Protein AF-A0AA91FS44-F1 (afdb_monomer_lite)

Sequence (113 aa):
MKYRIEGMDCASCIGKIETALKRMPEVSDVELNFATETLELSLAPGAPTQASDIEKTIKSLGFGISASTGQQTVSAIDIDSDNQMAPQDKKWWQTRLRLMLKSINRFPNKKLW

Structure (mmCIF, N/CA/C/O backbone):
data_AF-A0AA91FS44-F1
#
_entry.id   AF-A0AA91FS44-F1
#
loop_
_atom_site.group_PDB
_atom_site.id
_atom_site.type_symbol
_atom_site.label_atom_id
_atom_site.label_alt_id
_atom_site.label_comp_id
_atom_site.label_asym_id
_atom_site.label_entity_id
_atom_site.label_seq_id
_atom_site.pdbx_PDB_ins_code
_atom_site.Cartn_x
_atom_site.Cartn_y
_atom_site.Cartn_z
_atom_site.occupancy
_atom_site.B_iso_or_equiv
_atom_site.auth_seq_id
_atom_site.auth_comp_id
_atom_site.auth_asym_id
_atom_site.auth_atom_id
_atom_site.pdbx_PDB_model_num
ATOM 1 N N . MET A 1 1 ? -8.176 8.168 1.194 1.00 85.38 1 MET A N 1
ATOM 2 C CA . MET A 1 1 ? -6.773 8.195 1.680 1.00 85.38 1 MET A CA 1
ATOM 3 C C . MET A 1 1 ? -5.851 8.063 0.478 1.00 85.38 1 MET A C 1
ATOM 5 O O . MET A 1 1 ? -6.250 7.398 -0.468 1.00 85.38 1 MET A O 1
ATOM 9 N N . LYS A 1 2 ? -4.667 8.691 0.491 1.00 90.75 2 LYS A N 1
ATOM 10 C CA . LYS A 1 2 ? -3.731 8.690 -0.646 1.00 90.75 2 LYS A CA 1
ATOM 11 C C . LYS A 1 2 ? -2.312 8.335 -0.198 1.00 90.75 2 LYS A C 1
ATOM 13 O O . LYS A 1 2 ? -1.831 8.829 0.825 1.00 90.75 2 LYS A O 1
ATOM 18 N N . TYR A 1 3 ? -1.663 7.486 -0.983 1.00 92.25 3 TYR A N 1
ATOM 19 C CA . TYR A 1 3 ? -0.334 6.945 -0.743 1.00 92.25 3 TYR A CA 1
ATOM 20 C C . TYR A 1 3 ? 0.498 6.991 -2.021 1.00 92.25 3 TYR A C 1
ATOM 22 O O . TYR A 1 3 ? -0.023 6.870 -3.129 1.00 92.25 3 TYR A O 1
ATOM 30 N N . ARG A 1 4 ? 1.810 7.127 -1.855 1.00 92.38 4 ARG A N 1
ATOM 31 C CA . ARG A 1 4 ? 2.799 6.896 -2.902 1.00 92.38 4 ARG A CA 1
ATOM 32 C C . ARG A 1 4 ? 3.426 5.522 -2.693 1.00 92.38 4 ARG A C 1
ATOM 34 O O . ARG A 1 4 ? 3.792 5.205 -1.561 1.00 92.38 4 ARG A O 1
ATOM 41 N N . ILE A 1 5 ? 3.530 4.731 -3.757 1.00 91.94 5 ILE A N 1
ATOM 42 C CA . ILE A 1 5 ? 4.090 3.377 -3.726 1.00 91.94 5 ILE A CA 1
ATOM 43 C C . ILE A 1 5 ? 5.357 3.315 -4.570 1.00 91.94 5 ILE A C 1
ATOM 45 O O . ILE A 1 5 ? 5.311 3.512 -5.778 1.00 91.94 5 ILE A O 1
ATOM 49 N N . GLU A 1 6 ? 6.480 2.993 -3.941 1.00 90.69 6 GLU A N 1
ATOM 50 C CA . GLU A 1 6 ? 7.756 2.828 -4.633 1.00 90.69 6 GLU A CA 1
ATOM 51 C C . GLU A 1 6 ? 7.841 1.434 -5.273 1.00 90.69 6 GLU A C 1
ATOM 53 O O . GLU A 1 6 ? 7.552 0.423 -4.624 1.00 90.69 6 GLU A O 1
ATOM 58 N N . GLY A 1 7 ? 8.246 1.379 -6.546 1.00 87.19 7 GLY A N 1
ATOM 59 C CA . GLY A 1 7 ? 8.407 0.125 -7.295 1.00 87.19 7 GLY A CA 1
ATOM 60 C C . GLY A 1 7 ? 7.136 -0.384 -7.988 1.00 87.19 7 GLY A C 1
ATOM 61 O O . GLY A 1 7 ? 7.094 -1.529 -8.433 1.00 87.19 7 GLY A O 1
ATOM 62 N N . MET A 1 8 ? 6.090 0.443 -8.091 1.00 90.44 8 MET A N 1
ATOM 63 C CA . MET A 1 8 ? 4.861 0.129 -8.829 1.00 90.44 8 MET A CA 1
ATOM 64 C C . MET A 1 8 ? 4.960 0.606 -10.291 1.00 90.44 8 MET A C 1
ATOM 66 O O . MET A 1 8 ? 4.294 1.554 -10.689 1.00 90.44 8 MET A O 1
ATOM 70 N N . ASP A 1 9 ? 5.793 -0.056 -11.095 1.00 86.38 9 ASP A N 1
ATOM 71 C CA . ASP A 1 9 ? 6.163 0.360 -12.462 1.00 86.38 9 ASP A CA 1
ATOM 72 C C . ASP A 1 9 ? 5.472 -0.431 -13.594 1.00 86.38 9 ASP A C 1
ATOM 74 O O . ASP A 1 9 ? 5.526 -0.046 -14.763 1.00 86.38 9 ASP A O 1
ATOM 78 N N . CYS A 1 10 ? 4.796 -1.536 -13.268 1.00 86.44 10 CYS A N 1
ATOM 79 C CA . CYS A 1 10 ? 4.191 -2.443 -14.242 1.00 86.44 10 CYS A CA 1
ATOM 80 C C . CYS A 1 10 ? 2.749 -2.818 -13.872 1.00 86.44 10 CYS A C 1
ATOM 82 O O . CYS A 1 10 ? 2.399 -2.943 -12.697 1.00 86.44 10 CYS A O 1
ATOM 84 N N . ALA A 1 11 ? 1.915 -3.096 -14.881 1.00 86.62 11 ALA A N 1
ATOM 85 C CA . ALA A 1 11 ? 0.535 -3.561 -14.702 1.00 86.62 11 ALA A CA 1
ATOM 86 C C . ALA A 1 11 ? 0.438 -4.821 -13.817 1.00 86.62 11 ALA A C 1
ATOM 88 O O . ALA A 1 11 ? -0.494 -4.971 -13.027 1.00 86.62 11 ALA A O 1
ATOM 89 N N . SER A 1 12 ? 1.440 -5.701 -13.883 1.00 89.19 12 SER A N 1
ATOM 90 C CA . SER A 1 12 ? 1.531 -6.878 -13.014 1.00 89.19 12 SER A CA 1
ATOM 91 C C . SER A 1 12 ? 1.701 -6.514 -11.533 1.00 89.19 12 SER A C 1
ATOM 93 O O . SER A 1 12 ? 1.193 -7.226 -10.668 1.00 89.19 12 SER A O 1
ATOM 95 N N . CYS A 1 13 ? 2.400 -5.417 -11.222 1.00 88.88 13 CYS A N 1
ATOM 96 C CA . CYS A 1 13 ? 2.571 -4.923 -9.852 1.00 88.88 13 CYS A CA 1
ATOM 97 C C . CYS A 1 13 ? 1.252 -4.364 -9.308 1.00 88.88 13 CYS A C 1
ATOM 99 O O . CYS A 1 13 ? 0.876 -4.689 -8.183 1.00 88.88 13 CYS A O 1
ATOM 101 N N . ILE A 1 14 ? 0.502 -3.631 -10.142 1.00 91.31 14 ILE A N 1
ATOM 102 C CA . ILE A 1 14 ? -0.843 -3.139 -9.805 1.00 91.31 14 ILE A CA 1
ATOM 103 C C . ILE A 1 14 ? -1.748 -4.304 -9.414 1.00 91.31 14 ILE A C 1
ATOM 105 O O . ILE A 1 14 ? -2.322 -4.293 -8.330 1.00 91.31 14 ILE A O 1
ATOM 109 N N . GLY A 1 15 ? -1.820 -5.346 -10.250 1.00 91.69 15 GLY A N 1
ATOM 110 C CA . GLY A 1 15 ? -2.694 -6.491 -9.990 1.00 91.69 15 GLY A CA 1
ATOM 111 C C . GLY A 1 15 ? -2.374 -7.208 -8.672 1.00 91.69 15 GLY A C 1
ATOM 112 O O . GLY A 1 15 ? -3.287 -7.646 -7.970 1.00 91.69 15 GLY A O 1
ATOM 113 N N . LYS A 1 16 ? -1.091 -7.292 -8.287 1.00 92.00 16 LYS A N 1
ATOM 114 C CA . LYS A 1 16 ? -0.677 -7.856 -6.989 1.00 92.00 16 LYS A CA 1
ATOM 115 C C . LYS A 1 16 ? -1.173 -7.010 -5.818 1.00 92.00 16 LYS A C 1
ATOM 117 O O . LYS A 1 16 ? -1.745 -7.559 -4.877 1.00 92.00 16 LYS A O 1
ATOM 122 N N . ILE A 1 17 ? -0.961 -5.697 -5.891 1.00 92.50 17 ILE A N 1
ATOM 123 C CA . ILE A 1 17 ? -1.364 -4.747 -4.849 1.00 92.50 17 ILE A CA 1
ATOM 124 C C . ILE A 1 17 ? -2.888 -4.725 -4.714 1.00 92.50 17 ILE A C 1
ATOM 126 O O . ILE A 1 17 ? -3.416 -4.906 -3.620 1.00 92.50 17 ILE A O 1
ATOM 130 N N . GLU A 1 18 ? -3.602 -4.593 -5.829 1.00 92.25 18 GLU A N 1
ATOM 131 C CA . GLU A 1 18 ? -5.063 -4.574 -5.868 1.00 92.25 18 GLU A CA 1
ATOM 132 C C . GLU A 1 18 ? -5.657 -5.863 -5.284 1.00 92.25 18 GLU A C 1
ATOM 134 O O . GLU A 1 18 ? -6.568 -5.817 -4.459 1.00 92.25 18 GLU A O 1
ATOM 139 N N . THR A 1 19 ? -5.109 -7.026 -5.655 1.00 91.31 19 THR A N 1
ATOM 140 C CA . THR A 1 19 ? -5.565 -8.321 -5.128 1.00 91.31 19 THR A CA 1
ATOM 141 C C . THR A 1 19 ? -5.347 -8.431 -3.620 1.00 91.31 19 THR A C 1
ATOM 143 O O . THR A 1 19 ? -6.186 -9.003 -2.926 1.00 91.31 19 THR A O 1
ATOM 146 N N . ALA A 1 20 ? -4.240 -7.903 -3.096 1.00 91.69 20 ALA A N 1
ATOM 147 C CA . ALA A 1 20 ? -3.976 -7.902 -1.661 1.00 91.69 20 ALA A CA 1
ATOM 148 C C . ALA A 1 20 ? -4.940 -6.978 -0.904 1.00 91.69 20 ALA A C 1
ATOM 150 O O . ALA A 1 20 ? -5.523 -7.400 0.092 1.00 91.69 20 ALA A O 1
ATOM 151 N N . LEU A 1 21 ? -5.171 -5.762 -1.411 1.00 89.94 21 LEU A N 1
ATOM 152 C CA . LEU A 1 21 ? -6.090 -4.798 -0.799 1.00 89.94 21 LEU A CA 1
ATOM 153 C C . LEU A 1 21 ? -7.544 -5.280 -0.839 1.00 89.94 21 LEU A C 1
ATOM 155 O O . LEU A 1 21 ? -8.251 -5.154 0.153 1.00 89.94 21 LEU A O 1
ATOM 159 N N . LYS A 1 22 ? -7.977 -5.926 -1.928 1.00 88.31 22 LYS A N 1
ATOM 160 C CA . LYS A 1 22 ? -9.322 -6.523 -2.034 1.00 88.31 22 LYS A CA 1
ATOM 161 C C . LYS A 1 22 ? -9.580 -7.660 -1.043 1.00 88.31 22 LYS A C 1
ATOM 163 O O . LYS A 1 22 ? -10.734 -8.006 -0.807 1.00 88.31 22 LYS A O 1
ATOM 168 N N . ARG A 1 23 ? -8.531 -8.281 -0.494 1.00 88.38 23 ARG A N 1
ATOM 169 C CA . ARG A 1 23 ? -8.662 -9.315 0.547 1.00 88.38 23 ARG A CA 1
ATOM 170 C C . ARG A 1 23 ? -8.831 -8.723 1.940 1.00 88.38 23 ARG A C 1
ATOM 172 O O . ARG A 1 23 ? -9.259 -9.446 2.837 1.00 88.38 23 ARG A O 1
ATOM 179 N N . MET A 1 24 ? -8.477 -7.455 2.132 1.00 84.62 24 MET A N 1
ATOM 180 C CA . MET A 1 24 ? -8.714 -6.779 3.396 1.00 84.62 24 MET A CA 1
ATOM 181 C C . MET A 1 24 ? -10.210 -6.469 3.497 1.00 84.62 24 MET A C 1
ATOM 183 O O . MET A 1 24 ? -10.766 -5.848 2.586 1.00 84.62 24 MET A O 1
ATOM 187 N N . PRO A 1 25 ? -10.887 -6.901 4.573 1.00 75.00 25 PRO A N 1
ATOM 188 C CA . PRO A 1 25 ? -12.244 -6.449 4.814 1.00 75.00 25 PRO A CA 1
ATOM 189 C C . PRO A 1 25 ? -12.214 -4.921 4.968 1.00 75.00 25 PRO A C 1
ATOM 191 O O . PRO A 1 25 ? -11.250 -4.369 5.488 1.00 75.00 25 PRO A O 1
ATOM 194 N N . GLU A 1 26 ? -13.279 -4.246 4.530 1.00 81.44 26 GLU A N 1
ATOM 195 C CA . GLU A 1 26 ? -13.512 -2.805 4.760 1.00 81.44 26 GLU A CA 1
ATOM 196 C C . GLU A 1 26 ? -12.744 -1.822 3.868 1.00 81.44 26 GLU A C 1
ATOM 198 O O . GLU A 1 26 ? -13.000 -0.617 3.936 1.00 81.44 26 GLU A O 1
ATOM 203 N N . VAL A 1 27 ? -11.875 -2.313 2.982 1.00 84.75 27 VAL A N 1
ATOM 204 C CA . VAL A 1 27 ? -11.325 -1.499 1.895 1.00 84.75 27 VAL A CA 1
ATOM 205 C C . VAL A 1 27 ? -12.357 -1.400 0.774 1.00 84.75 27 VAL A C 1
ATOM 207 O O . VAL A 1 27 ? -12.874 -2.397 0.272 1.00 84.75 27 VAL A O 1
ATOM 210 N N . SER A 1 28 ? -12.651 -0.172 0.373 1.00 81.31 28 SER A N 1
ATOM 211 C CA . SER A 1 28 ? -13.602 0.181 -0.677 1.00 81.31 28 SER A CA 1
ATOM 212 C C . SER A 1 28 ? -12.954 1.175 -1.635 1.00 81.31 28 SER A C 1
ATOM 214 O O . SER A 1 28 ? -12.093 1.949 -1.232 1.00 81.31 28 SER A O 1
ATOM 216 N N . ASP A 1 29 ? -13.363 1.160 -2.901 1.00 85.44 29 ASP A N 1
ATOM 217 C CA . ASP A 1 29 ? -12.952 2.184 -3.870 1.00 85.44 29 ASP A CA 1
ATOM 218 C C . ASP A 1 29 ? -11.417 2.326 -3.995 1.00 85.44 29 ASP A C 1
ATOM 220 O O . ASP A 1 29 ? -10.829 3.316 -3.571 1.00 85.44 29 ASP A O 1
ATOM 224 N N . VAL A 1 30 ? -10.753 1.274 -4.494 1.00 90.69 30 VAL A N 1
ATOM 225 C CA . VAL A 1 30 ? -9.292 1.248 -4.695 1.00 90.69 30 VAL A CA 1
ATOM 226 C C . VAL A 1 30 ? -8.961 1.736 -6.099 1.00 90.69 30 VAL A C 1
ATOM 228 O O . VAL A 1 30 ? -9.315 1.081 -7.078 1.00 90.69 30 VAL A O 1
ATOM 231 N N . GLU A 1 31 ? -8.219 2.831 -6.188 1.00 91.31 31 GLU A N 1
ATOM 232 C CA . GLU A 1 31 ? -7.719 3.397 -7.434 1.00 91.31 31 GLU A CA 1
ATOM 233 C C . GLU A 1 31 ? -6.186 3.428 -7.420 1.00 91.31 31 GLU A C 1
ATOM 235 O O . GLU A 1 31 ? -5.546 3.918 -6.490 1.00 91.31 31 GLU A O 1
ATOM 240 N N . LEU A 1 32 ? -5.574 2.860 -8.455 1.00 91.12 32 LEU A N 1
ATOM 241 C CA . LEU A 1 32 ? -4.127 2.691 -8.565 1.00 91.12 32 LEU A CA 1
ATOM 242 C C . LEU A 1 32 ? -3.639 3.302 -9.874 1.00 91.12 32 LEU A C 1
ATOM 244 O O . LEU A 1 32 ? -4.176 3.016 -10.943 1.00 91.12 32 LEU A O 1
ATOM 248 N N . ASN A 1 33 ? -2.569 4.086 -9.799 1.00 90.25 33 ASN A N 1
ATOM 249 C CA . ASN A 1 33 ? -1.920 4.681 -10.956 1.00 90.25 33 ASN A CA 1
ATOM 250 C C . ASN A 1 33 ? -0.419 4.375 -10.935 1.00 90.25 33 ASN A C 1
ATOM 252 O O . ASN A 1 33 ? 0.325 4.946 -10.141 1.00 90.25 33 ASN A O 1
ATOM 256 N N . PHE A 1 34 ? 0.030 3.486 -11.825 1.00 88.25 34 PHE A N 1
ATOM 257 C CA . PHE A 1 34 ? 1.447 3.130 -11.974 1.00 88.25 34 PHE A CA 1
ATOM 258 C C . PHE A 1 34 ? 2.280 4.233 -12.634 1.00 88.25 34 PHE A C 1
ATOM 260 O O . PHE A 1 34 ? 3.456 4.371 -12.328 1.00 88.25 34 PHE A O 1
ATOM 267 N N . ALA A 1 35 ? 1.680 5.061 -13.496 1.00 87.69 35 ALA A N 1
ATOM 268 C CA . ALA A 1 35 ? 2.393 6.162 -14.140 1.00 87.69 35 ALA A CA 1
ATOM 269 C C . ALA A 1 35 ? 2.794 7.249 -13.130 1.00 87.69 35 ALA A C 1
ATOM 271 O O . ALA A 1 35 ? 3.826 7.893 -13.294 1.00 87.69 35 ALA A O 1
ATOM 272 N N . THR A 1 36 ? 1.988 7.445 -12.081 1.00 88.62 36 THR A N 1
ATOM 273 C CA . THR A 1 36 ? 2.265 8.403 -10.999 1.00 88.62 36 THR A CA 1
ATOM 274 C C . THR A 1 36 ? 2.613 7.733 -9.672 1.00 88.62 36 THR A C 1
ATOM 276 O O . THR A 1 36 ? 2.662 8.417 -8.648 1.00 88.62 36 THR A O 1
ATOM 279 N N . GLU A 1 37 ? 2.811 6.412 -9.658 1.00 91.25 37 GLU A N 1
ATOM 280 C CA . GLU A 1 37 ? 3.123 5.631 -8.453 1.00 91.25 37 GLU A CA 1
ATOM 281 C C . GLU A 1 37 ? 2.171 5.917 -7.273 1.00 91.25 37 GLU A C 1
ATOM 283 O O . GLU A 1 37 ? 2.576 6.003 -6.114 1.00 91.25 37 GLU A O 1
ATOM 288 N N . THR A 1 38 ? 0.890 6.140 -7.561 1.00 90.81 38 THR A N 1
ATOM 289 C CA . THR A 1 38 ? -0.096 6.614 -6.582 1.00 90.81 38 THR A CA 1
ATOM 290 C C . THR A 1 38 ? -1.158 5.553 -6.315 1.00 90.81 38 THR A C 1
ATOM 292 O O . THR A 1 38 ? -1.692 4.963 -7.250 1.00 90.81 38 THR A O 1
ATOM 295 N N . LEU A 1 39 ? -1.487 5.350 -5.040 1.00 92.38 39 LEU A N 1
ATOM 296 C CA . LEU A 1 39 ? -2.613 4.548 -4.566 1.00 92.38 39 LEU A CA 1
ATOM 297 C C . LEU A 1 39 ? -3.596 5.456 -3.826 1.00 92.38 39 LEU A C 1
ATOM 299 O O . LEU A 1 39 ? -3.228 6.130 -2.861 1.00 92.38 39 LEU A O 1
ATOM 303 N N . GLU A 1 40 ? -4.854 5.418 -4.233 1.00 92.00 40 GLU A N 1
ATOM 304 C CA . GLU A 1 40 ? -5.979 6.016 -3.529 1.00 92.00 40 GLU A CA 1
ATOM 305 C C . GLU A 1 40 ? -6.955 4.920 -3.110 1.00 92.00 40 GLU A C 1
ATOM 307 O O . GLU A 1 40 ? -7.195 3.959 -3.834 1.00 92.00 40 GLU A O 1
ATOM 312 N N . LEU A 1 41 ? -7.463 5.021 -1.885 1.00 91.19 41 LEU A N 1
ATOM 313 C CA . LEU A 1 41 ? -8.467 4.093 -1.374 1.00 91.19 41 LEU A CA 1
ATOM 314 C C . LEU A 1 41 ? -9.380 4.757 -0.357 1.00 91.19 41 LEU A C 1
ATOM 316 O O . LEU A 1 41 ? -8.976 5.698 0.343 1.00 91.19 41 LEU A O 1
ATOM 320 N N . SER A 1 42 ? -10.577 4.207 -0.212 1.00 88.62 42 SER A N 1
ATOM 321 C CA . SER A 1 42 ? -11.548 4.605 0.801 1.00 88.62 42 SER A CA 1
ATOM 322 C C . SER A 1 42 ? -11.813 3.465 1.782 1.00 88.62 42 SER A C 1
ATOM 324 O O . SER A 1 42 ? -11.853 2.292 1.427 1.00 88.62 42 SER A O 1
ATOM 326 N N . LEU A 1 43 ? -12.000 3.795 3.054 1.00 87.62 43 LEU A N 1
ATOM 327 C CA . LEU A 1 43 ? -12.394 2.810 4.059 1.00 87.62 43 LEU A CA 1
ATOM 328 C C . LEU A 1 43 ? -13.888 2.937 4.329 1.00 87.62 43 LEU A C 1
ATOM 330 O O . LEU A 1 43 ? -14.429 4.046 4.330 1.00 87.62 43 LEU A O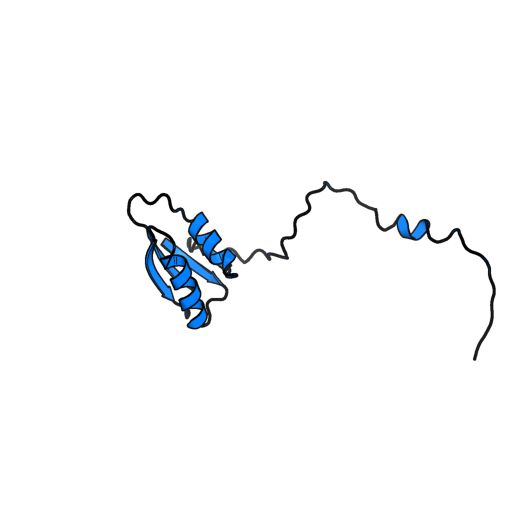 1
ATOM 334 N N . ALA A 1 44 ? -14.542 1.806 4.574 1.00 84.44 44 ALA A N 1
ATOM 335 C CA . ALA A 1 44 ? -15.936 1.798 4.982 1.00 84.44 44 ALA A CA 1
ATOM 336 C C . ALA A 1 44 ? -16.117 2.556 6.318 1.00 84.44 44 ALA A C 1
ATOM 338 O O . ALA A 1 44 ? -15.256 2.488 7.202 1.00 84.44 44 ALA A O 1
ATOM 339 N N . PRO A 1 45 ? -17.234 3.282 6.505 1.00 78.44 45 PRO A N 1
ATOM 340 C CA . PRO A 1 45 ? -17.500 3.984 7.754 1.00 78.44 45 PRO A CA 1
ATOM 341 C C . PRO A 1 45 ? -17.620 2.987 8.917 1.00 78.44 45 PRO A C 1
ATOM 343 O O . PRO A 1 45 ? -18.458 2.089 8.882 1.00 78.44 45 PRO A O 1
ATOM 346 N N . GLY A 1 46 ? -16.792 3.160 9.953 1.00 75.12 46 GLY A N 1
ATOM 347 C CA . GLY A 1 46 ? -16.756 2.277 11.128 1.00 75.12 46 GLY A CA 1
ATOM 348 C C . GLY A 1 46 ? -15.729 1.141 11.064 1.00 75.12 46 GLY A C 1
ATOM 349 O O . GLY A 1 46 ? -15.685 0.331 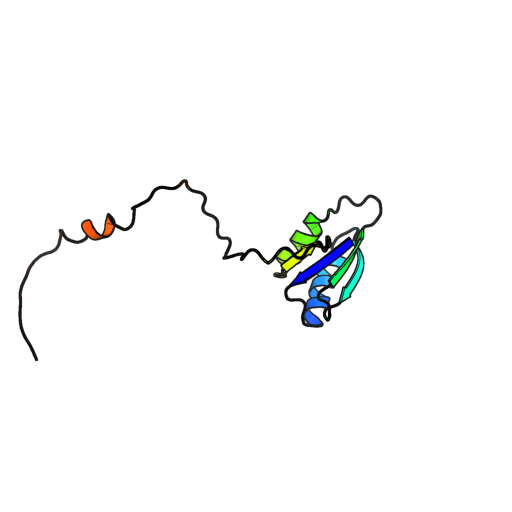11.987 1.00 75.12 46 GLY A O 1
ATOM 350 N N . ALA A 1 47 ? -14.894 1.101 10.023 1.00 75.50 47 ALA A N 1
ATOM 351 C CA . ALA A 1 47 ? -13.811 0.135 9.893 1.00 75.50 47 ALA A CA 1
ATOM 352 C C . ALA A 1 47 ? -12.754 0.282 11.015 1.00 75.50 47 ALA A C 1
ATOM 354 O O . ALA A 1 47 ? -12.209 1.379 11.172 1.00 75.50 47 ALA A O 1
ATOM 355 N N . PRO A 1 48 ? -12.396 -0.774 11.778 1.00 78.75 48 PRO A N 1
ATOM 356 C CA . PRO A 1 48 ? -11.195 -0.803 12.615 1.00 78.75 48 PRO A CA 1
ATOM 357 C C . PRO A 1 48 ? -9.887 -0.724 11.819 1.00 78.75 48 PRO A C 1
ATOM 359 O O . PRO A 1 48 ? -8.838 -0.512 12.427 1.00 78.75 48 PRO A O 1
ATOM 362 N N . THR A 1 49 ? -9.928 -0.918 10.497 1.00 81.38 49 THR A N 1
ATOM 363 C CA . THR A 1 49 ? -8.747 -0.845 9.631 1.00 81.38 49 THR A CA 1
ATOM 364 C C . THR A 1 49 ? -8.089 0.535 9.711 1.00 81.38 49 THR A C 1
ATOM 366 O O . THR A 1 49 ? -8.715 1.558 9.436 1.00 81.38 49 THR A O 1
ATOM 369 N N . GLN A 1 50 ? -6.803 0.572 10.065 1.00 83.75 50 GLN A N 1
ATOM 370 C CA . GLN A 1 50 ? -6.023 1.806 10.166 1.00 83.75 50 GLN A CA 1
ATOM 371 C C . GLN A 1 50 ? -5.024 1.936 9.012 1.00 83.75 50 GLN A C 1
ATOM 373 O O . GLN A 1 50 ? -4.665 0.963 8.349 1.00 83.75 50 GLN A O 1
ATOM 378 N N . ALA A 1 51 ? -4.499 3.149 8.811 1.00 84.88 51 ALA A N 1
ATOM 379 C CA . ALA A 1 51 ? -3.448 3.412 7.824 1.00 84.88 51 ALA A CA 1
ATOM 380 C C . ALA A 1 51 ? -2.244 2.459 7.976 1.00 84.88 51 ALA A C 1
ATOM 382 O O . ALA A 1 51 ? -1.698 1.980 6.986 1.00 84.88 51 ALA A O 1
ATOM 383 N N . SER A 1 52 ? -1.883 2.108 9.214 1.00 86.88 52 SER A N 1
ATOM 384 C CA . SER A 1 52 ? -0.780 1.189 9.507 1.00 86.88 52 SER A CA 1
ATOM 385 C C . SER A 1 52 ? -1.003 -0.236 8.987 1.00 86.88 52 SER A C 1
ATOM 387 O O . SER A 1 52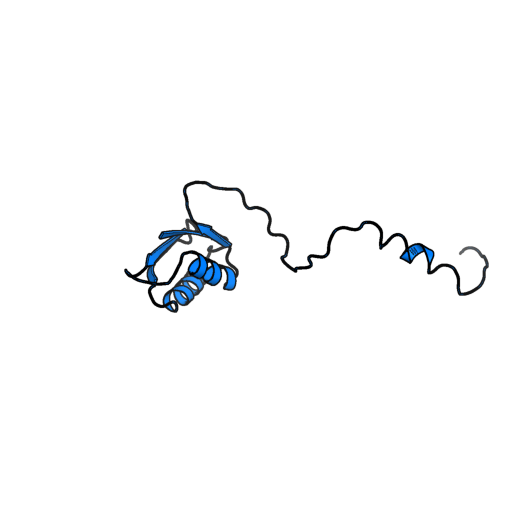 ? -0.030 -0.924 8.683 1.00 86.88 52 SER A O 1
ATOM 389 N N . ASP A 1 53 ? -2.249 -0.700 8.878 1.00 89.56 53 ASP A N 1
ATOM 390 C CA . ASP A 1 53 ? -2.556 -2.045 8.374 1.00 89.56 53 ASP A CA 1
ATOM 391 C C . ASP A 1 53 ? -2.385 -2.115 6.854 1.00 89.56 53 ASP A C 1
ATOM 393 O O . ASP A 1 53 ? -1.842 -3.084 6.315 1.00 89.56 53 ASP A O 1
ATOM 397 N N . ILE A 1 54 ? -2.766 -1.035 6.171 1.00 89.50 54 ILE A N 1
ATOM 398 C CA . ILE A 1 54 ? -2.540 -0.851 4.736 1.00 89.50 54 ILE A CA 1
ATOM 399 C C . ILE A 1 54 ? -1.035 -0.817 4.465 1.00 89.50 54 ILE A C 1
ATOM 401 O O . ILE A 1 54 ? -0.539 -1.558 3.618 1.00 89.50 54 ILE A O 1
ATOM 405 N N . GLU A 1 55 ? -0.286 -0.024 5.235 1.00 90.56 55 GLU A N 1
ATOM 406 C CA . GLU A 1 55 ? 1.166 0.072 5.087 1.00 90.56 55 GLU A CA 1
ATOM 407 C C . GLU A 1 55 ? 1.866 -1.274 5.283 1.00 90.56 55 GLU A C 1
ATOM 409 O O . GLU A 1 55 ? 2.722 -1.645 4.480 1.00 90.56 55 GLU A O 1
ATOM 414 N N . LYS A 1 56 ? 1.489 -2.037 6.315 1.00 91.38 56 LYS A N 1
ATOM 415 C CA . LYS A 1 56 ? 2.030 -3.385 6.549 1.00 91.38 56 LYS A CA 1
ATOM 416 C C . LYS A 1 56 ? 1.742 -4.322 5.385 1.00 91.38 56 LYS A C 1
ATOM 418 O O . LYS A 1 56 ? 2.631 -5.062 4.970 1.00 91.38 56 LYS A O 1
ATOM 423 N N . THR A 1 57 ? 0.523 -4.279 4.856 1.00 91.50 57 THR A N 1
ATOM 424 C CA . THR A 1 57 ? 0.114 -5.120 3.727 1.00 91.50 57 THR A CA 1
ATOM 425 C C . THR A 1 57 ? 0.979 -4.824 2.506 1.00 91.50 57 THR A C 1
ATOM 427 O O . THR A 1 57 ? 1.583 -5.737 1.950 1.00 91.50 57 THR A O 1
ATOM 430 N N . ILE A 1 58 ? 1.144 -3.550 2.146 1.00 91.69 58 ILE A N 1
ATOM 431 C CA . ILE A 1 58 ? 1.979 -3.148 1.007 1.00 91.69 58 ILE A CA 1
ATOM 432 C C . ILE A 1 58 ? 3.462 -3.487 1.229 1.00 91.69 58 ILE A C 1
ATOM 434 O O . ILE A 1 58 ? 4.094 -4.060 0.340 1.00 91.69 58 ILE A O 1
ATOM 438 N N . LYS A 1 59 ? 4.003 -3.250 2.432 1.00 91.38 59 LYS A N 1
ATOM 439 C CA . LYS A 1 59 ? 5.386 -3.626 2.778 1.00 91.38 59 LYS A CA 1
ATOM 440 C C . LYS A 1 59 ? 5.621 -5.133 2.697 1.00 91.38 59 LYS A C 1
ATOM 442 O O . LYS A 1 59 ? 6.661 -5.563 2.211 1.00 91.38 59 LYS A O 1
ATOM 447 N N . SER A 1 60 ? 4.650 -5.950 3.111 1.00 91.50 60 SER A N 1
ATOM 448 C CA . SER A 1 60 ? 4.750 -7.417 3.033 1.00 91.50 60 SER A CA 1
ATOM 449 C C . SER A 1 60 ? 4.800 -7.958 1.601 1.00 91.50 60 SER A C 1
ATOM 451 O O . SER A 1 60 ? 5.311 -9.051 1.372 1.00 91.50 60 SER A O 1
ATOM 453 N N . LEU A 1 61 ? 4.311 -7.182 0.630 1.00 90.25 61 LEU A N 1
ATOM 454 C CA . LEU A 1 61 ? 4.434 -7.486 -0.796 1.00 90.25 61 LEU A CA 1
ATOM 455 C C . LEU A 1 61 ? 5.798 -7.072 -1.375 1.00 90.25 61 LEU A C 1
ATOM 457 O O . LEU A 1 61 ? 6.075 -7.382 -2.533 1.00 90.25 61 LEU A O 1
ATOM 461 N N . GLY A 1 62 ? 6.634 -6.388 -0.586 1.00 91.12 62 GLY A N 1
ATOM 462 C CA . GLY A 1 62 ? 7.950 -5.901 -0.990 1.00 91.12 62 GLY A CA 1
ATOM 463 C C . GLY A 1 62 ? 7.942 -4.525 -1.656 1.00 91.12 62 GLY A C 1
ATOM 464 O O . GLY A 1 62 ? 8.920 -4.181 -2.312 1.00 91.12 62 GLY A O 1
ATOM 465 N N . PHE A 1 63 ? 6.867 -3.744 -1.508 1.00 91.62 63 PHE A N 1
ATOM 466 C CA . PHE A 1 63 ? 6.792 -2.382 -2.044 1.00 91.62 63 PHE A CA 1
ATOM 467 C C . PHE A 1 63 ? 7.011 -1.334 -0.949 1.00 91.62 63 PHE A C 1
ATOM 469 O O . PHE A 1 63 ? 6.567 -1.500 0.192 1.00 91.62 63 PHE A O 1
ATOM 476 N N . GLY A 1 64 ? 7.659 -0.226 -1.310 1.00 91.50 64 GLY A N 1
ATOM 477 C CA . GLY A 1 64 ? 7.746 0.948 -0.443 1.00 91.50 64 GLY A CA 1
ATOM 478 C C . GLY A 1 64 ? 6.414 1.694 -0.428 1.00 91.50 64 GLY A C 1
ATOM 479 O O . GLY A 1 64 ? 5.735 1.764 -1.447 1.00 91.50 64 GLY A O 1
ATOM 480 N N . ILE A 1 65 ? 6.020 2.255 0.715 1.00 93.56 65 ILE A N 1
ATOM 481 C CA . ILE A 1 65 ? 4.787 3.043 0.840 1.00 93.56 65 ILE A CA 1
ATOM 482 C C . ILE A 1 65 ? 5.024 4.272 1.706 1.00 93.56 65 ILE A C 1
ATOM 484 O O . ILE A 1 65 ? 5.639 4.190 2.767 1.00 93.56 65 ILE A O 1
ATOM 488 N N . SER 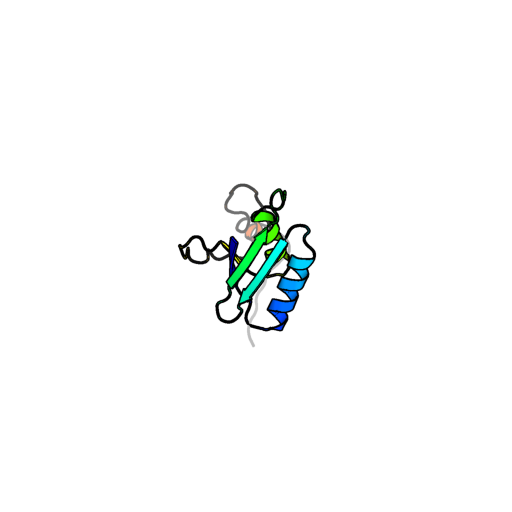A 1 66 ? 4.526 5.415 1.246 1.00 90.75 66 SER A N 1
ATOM 489 C CA . SER A 1 66 ? 4.553 6.683 1.974 1.00 90.75 66 SER A CA 1
ATOM 490 C C . SER A 1 66 ? 3.194 7.360 1.871 1.00 90.75 66 SER A C 1
ATOM 492 O O . SER A 1 66 ? 2.677 7.556 0.772 1.00 90.75 66 SER A O 1
ATOM 494 N N . ALA A 1 67 ? 2.596 7.729 3.004 1.00 87.69 67 ALA A N 1
ATOM 495 C CA . ALA A 1 67 ? 1.387 8.547 3.000 1.00 87.69 67 ALA A CA 1
ATOM 496 C C . ALA A 1 67 ? 1.692 9.892 2.326 1.00 87.69 67 ALA A C 1
ATOM 498 O O . ALA A 1 67 ? 2.652 10.575 2.686 1.00 87.69 67 ALA A O 1
ATOM 499 N N . SER A 1 68 ? 0.893 10.280 1.332 1.00 73.81 68 SER A N 1
ATOM 500 C CA . SER A 1 68 ? 1.115 11.528 0.603 1.00 73.81 68 SER A CA 1
ATOM 501 C C . SER A 1 68 ? 0.551 12.710 1.398 1.00 73.81 68 SER A C 1
ATOM 503 O O . SER A 1 68 ? -0.434 13.332 1.005 1.00 73.81 68 SER A O 1
ATOM 505 N N . THR A 1 69 ? 1.166 13.027 2.535 1.00 58.03 69 THR A N 1
ATOM 506 C CA . THR A 1 69 ? 0.885 14.246 3.304 1.00 58.03 69 THR A CA 1
ATOM 507 C C . THR A 1 69 ? 1.753 15.376 2.762 1.00 58.03 69 THR A C 1
ATOM 509 O O . THR A 1 69 ? 2.655 15.820 3.450 1.00 58.03 69 THR A O 1
ATOM 512 N N . GLY A 1 70 ? 1.569 15.785 1.501 1.00 56.00 70 GLY A N 1
ATOM 513 C CA . GLY A 1 70 ? 2.122 17.028 0.923 1.00 56.00 70 GLY A CA 1
ATOM 514 C C . GLY A 1 70 ? 3.615 17.364 1.119 1.00 56.00 70 GLY A C 1
ATOM 515 O O . GLY A 1 70 ? 4.012 18.481 0.801 1.00 56.00 70 GLY A O 1
ATOM 516 N N . GLN A 1 71 ? 4.451 16.463 1.635 1.00 36.69 71 GLN A N 1
ATOM 517 C CA . GLN A 1 71 ? 5.842 16.718 1.981 1.00 36.69 71 GLN A CA 1
ATOM 518 C C . GLN A 1 71 ? 6.667 15.476 1.685 1.00 36.69 71 GLN A C 1
ATOM 520 O O . GLN A 1 71 ? 6.633 14.458 2.368 1.00 36.69 71 GLN A O 1
ATOM 525 N N . GLN A 1 72 ? 7.416 15.618 0.608 1.00 48.03 72 GLN A N 1
ATOM 526 C CA . GLN A 1 72 ? 8.460 14.740 0.139 1.00 48.03 72 GLN A CA 1
ATOM 527 C C . GLN A 1 72 ? 9.615 14.778 1.147 1.00 48.03 72 GLN A C 1
ATOM 529 O O . GLN A 1 72 ? 10.563 15.546 1.001 1.00 48.03 72 GLN A O 1
ATOM 534 N N . THR A 1 73 ? 9.531 13.988 2.214 1.00 36.47 73 THR A N 1
ATOM 535 C CA . THR A 1 73 ? 10.701 13.688 3.040 1.00 36.47 73 THR A CA 1
ATOM 536 C C . THR A 1 73 ? 11.445 12.547 2.373 1.00 36.47 73 THR A C 1
ATOM 538 O O . THR A 1 73 ? 11.038 11.394 2.465 1.00 36.47 73 THR A O 1
ATOM 541 N N . VAL A 1 74 ? 12.486 12.936 1.633 1.00 44.00 74 VAL A N 1
ATOM 542 C CA . VAL A 1 74 ? 13.666 12.145 1.264 1.00 44.00 74 VAL A CA 1
ATOM 543 C C . VAL A 1 74 ? 13.748 10.798 1.977 1.00 44.00 74 VAL A C 1
ATOM 545 O O . VAL A 1 74 ? 13.850 10.746 3.202 1.00 44.00 74 VAL A O 1
ATOM 548 N N . SER A 1 75 ? 13.748 9.740 1.167 1.00 45.78 75 SER A N 1
ATOM 549 C CA . SER A 1 75 ? 14.040 8.363 1.533 1.00 45.78 75 SER A CA 1
ATOM 550 C C . SER A 1 75 ? 15.256 8.317 2.460 1.00 45.78 75 SER A C 1
ATOM 552 O O . SER A 1 75 ? 16.408 8.422 2.031 1.00 45.78 75 SER A O 1
ATOM 554 N N . ALA A 1 76 ? 14.989 8.177 3.757 1.00 48.22 76 ALA A N 1
ATOM 555 C CA . ALA A 1 76 ? 15.948 7.626 4.687 1.00 48.22 76 ALA A CA 1
ATOM 556 C C . ALA A 1 76 ? 16.129 6.164 4.277 1.00 48.22 76 ALA A C 1
ATOM 558 O O . ALA A 1 76 ? 15.318 5.311 4.594 1.00 48.22 76 ALA A O 1
ATOM 559 N N . ILE A 1 77 ? 17.125 5.951 3.424 1.00 47.88 77 ILE A N 1
ATOM 560 C CA . ILE A 1 77 ? 18.037 4.813 3.377 1.00 47.88 77 ILE A CA 1
ATOM 561 C C . ILE A 1 77 ? 17.691 3.727 4.421 1.00 47.88 77 ILE A C 1
ATOM 563 O O . ILE A 1 77 ? 18.261 3.716 5.511 1.00 47.88 77 ILE A O 1
ATOM 567 N N . ASP A 1 78 ? 16.814 2.787 4.071 1.00 42.81 78 ASP A N 1
ATOM 568 C CA . ASP A 1 78 ? 16.702 1.516 4.786 1.00 42.81 78 ASP A CA 1
ATOM 569 C C . ASP A 1 78 ? 17.739 0.557 4.188 1.00 42.81 78 ASP A C 1
ATOM 571 O O . ASP A 1 78 ? 17.509 -0.176 3.226 1.00 42.81 78 ASP A O 1
ATOM 575 N N . ILE A 1 79 ? 18.939 0.632 4.764 1.00 51.16 79 ILE A N 1
ATOM 576 C CA . ILE A 1 79 ? 19.838 -0.514 4.874 1.00 51.16 79 ILE A CA 1
ATOM 577 C C . ILE A 1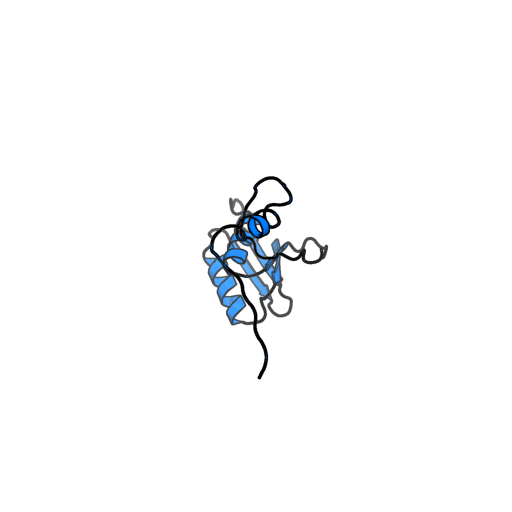 79 ? 19.073 -1.590 5.652 1.00 51.16 79 ILE A C 1
ATOM 579 O O . ILE A 1 79 ? 18.578 -1.313 6.741 1.00 51.16 79 ILE A O 1
ATOM 583 N N . ASP A 1 80 ? 18.987 -2.775 5.046 1.00 46.41 80 ASP A N 1
ATOM 584 C CA . ASP A 1 80 ? 18.800 -4.099 5.650 1.00 46.41 80 ASP A CA 1
ATOM 585 C C . ASP A 1 80 ? 18.512 -4.099 7.164 1.00 46.41 80 ASP A C 1
ATOM 587 O O . ASP A 1 80 ? 19.376 -3.831 8.004 1.00 46.41 80 ASP A O 1
ATOM 591 N N . SER A 1 81 ? 17.262 -4.407 7.500 1.00 46.62 81 SER A N 1
ATOM 592 C CA . SER A 1 81 ? 16.829 -4.627 8.869 1.00 46.62 81 SER A CA 1
ATOM 593 C C . SER A 1 81 ? 17.008 -6.099 9.241 1.00 46.62 81 SER A C 1
ATOM 595 O O . SER A 1 81 ? 16.045 -6.860 9.181 1.00 46.62 81 SER A O 1
ATOM 597 N N . ASP A 1 82 ? 18.185 -6.463 9.751 1.00 44.97 82 ASP A N 1
ATOM 598 C CA . ASP A 1 82 ? 18.318 -7.541 10.738 1.00 44.97 82 ASP A CA 1
ATOM 599 C C . ASP A 1 82 ? 18.978 -7.018 12.030 1.00 44.97 82 ASP A C 1
ATOM 601 O O . ASP A 1 82 ? 20.190 -7.000 12.239 1.00 44.97 82 ASP A O 1
ATOM 605 N N . ASN A 1 83 ? 18.109 -6.457 12.870 1.00 50.56 83 ASN A N 1
ATOM 606 C CA . ASN A 1 83 ? 18.030 -6.662 14.314 1.00 50.56 83 ASN A CA 1
ATOM 607 C C . ASN A 1 83 ? 19.274 -7.234 15.034 1.00 50.56 83 ASN A C 1
ATOM 609 O O . ASN A 1 83 ? 19.488 -8.444 15.077 1.00 50.56 83 ASN A O 1
ATOM 613 N N . GLN A 1 84 ? 19.983 -6.374 15.775 1.00 48.97 84 GLN A N 1
ATOM 614 C CA . GLN A 1 84 ? 20.572 -6.739 17.071 1.00 48.97 84 GLN A CA 1
ATOM 615 C C . GLN A 1 84 ? 20.854 -5.486 17.915 1.00 48.97 84 GLN A C 1
ATOM 617 O O . GLN A 1 84 ? 21.862 -4.799 17.755 1.00 48.97 84 GLN A O 1
ATOM 622 N N . MET A 1 85 ? 19.951 -5.200 18.856 1.00 34.16 85 MET A N 1
ATOM 623 C CA . MET A 1 85 ? 20.186 -4.248 19.940 1.00 34.16 85 MET A CA 1
ATOM 624 C C . MET A 1 85 ? 20.968 -4.950 21.064 1.00 34.16 85 MET A C 1
ATOM 626 O O . MET A 1 85 ? 20.388 -5.649 21.892 1.00 34.16 85 MET A O 1
ATOM 630 N N . ALA A 1 86 ? 22.281 -4.727 21.118 1.00 40.19 86 ALA A N 1
ATOM 631 C CA . ALA A 1 86 ? 23.067 -4.815 22.349 1.00 40.19 86 ALA A CA 1
ATOM 632 C C . ALA A 1 86 ? 23.868 -3.507 22.509 1.00 40.19 86 ALA A C 1
ATOM 634 O O . ALA A 1 86 ? 24.326 -2.955 21.503 1.00 40.19 86 ALA A O 1
ATOM 635 N N . PRO A 1 87 ? 24.022 -2.959 23.729 1.00 42.94 87 PRO A N 1
ATOM 636 C CA . PRO A 1 87 ? 24.599 -1.634 23.915 1.00 42.94 87 PRO A CA 1
ATOM 637 C C . PRO A 1 87 ? 26.093 -1.636 23.575 1.00 42.94 87 PRO A C 1
ATOM 639 O O . PRO A 1 87 ? 26.856 -2.445 24.091 1.00 42.94 87 PRO A O 1
ATOM 642 N N . GLN A 1 88 ? 26.469 -0.705 22.701 1.00 53.62 88 GLN A N 1
ATOM 643 C CA . GLN A 1 88 ? 27.768 -0.041 22.562 1.00 53.62 88 GLN A CA 1
ATOM 644 C C . GLN A 1 88 ? 28.889 -0.544 23.498 1.00 53.62 88 GLN A C 1
ATOM 646 O O . GLN A 1 88 ? 29.026 -0.040 24.610 1.00 53.62 88 GLN A O 1
ATOM 651 N N . ASP A 1 89 ? 29.785 -1.408 23.008 1.00 49.28 89 ASP A N 1
ATOM 652 C CA . ASP A 1 89 ? 31.167 -1.353 23.482 1.00 49.28 89 ASP A CA 1
ATOM 653 C C . ASP A 1 89 ? 32.191 -1.703 22.399 1.00 49.28 89 ASP A C 1
ATOM 655 O O . ASP A 1 89 ? 32.110 -2.681 21.651 1.00 49.28 89 ASP A O 1
ATOM 659 N N . LYS A 1 90 ? 33.158 -0.803 22.274 1.00 54.09 90 LYS A N 1
ATOM 660 C CA . LYS A 1 90 ? 34.200 -0.807 21.253 1.00 54.09 90 LYS A CA 1
ATOM 661 C C . LYS A 1 90 ? 35.227 -1.898 21.597 1.00 54.09 90 LYS A C 1
ATOM 663 O O . LYS A 1 90 ? 35.585 -2.056 22.756 1.00 54.09 90 LYS A O 1
ATOM 668 N N . LYS A 1 91 ? 35.839 -2.506 20.564 1.00 56.00 91 LYS A N 1
ATOM 669 C CA . LYS A 1 91 ? 37.118 -3.277 20.596 1.00 56.00 91 LYS A CA 1
ATOM 670 C C . LYS A 1 91 ? 37.066 -4.798 20.841 1.00 56.00 91 LYS A C 1
ATOM 672 O O . LYS A 1 91 ? 37.868 -5.327 21.605 1.00 56.00 91 LYS A O 1
ATOM 677 N N . TRP A 1 92 ? 36.257 -5.548 20.097 1.00 56.22 92 TRP A N 1
ATOM 678 C CA . TRP A 1 92 ? 36.330 -7.022 20.144 1.00 56.22 92 TRP A CA 1
ATOM 679 C C . TRP A 1 92 ? 37.167 -7.677 19.017 1.00 56.22 92 TRP A C 1
ATOM 681 O O . TRP A 1 92 ? 37.587 -8.824 19.161 1.00 56.22 92 TRP A O 1
ATOM 691 N N . TRP A 1 93 ? 37.502 -6.969 17.926 1.00 55.88 93 TRP A N 1
ATOM 692 C CA . TRP A 1 93 ? 38.329 -7.519 16.829 1.00 55.88 93 TRP A CA 1
ATOM 693 C C . TRP A 1 93 ? 39.845 -7.357 17.039 1.00 55.88 93 TRP A C 1
ATOM 695 O O . TRP A 1 93 ? 40.636 -8.149 16.530 1.00 55.88 93 TRP A O 1
ATOM 705 N N . GLN A 1 94 ? 40.276 -6.387 17.847 1.00 52.38 94 GLN A N 1
ATOM 706 C CA . GLN A 1 94 ? 41.703 -6.174 18.136 1.00 52.38 94 GLN A CA 1
ATOM 707 C C . GLN A 1 94 ? 42.267 -7.184 19.151 1.00 52.38 94 GLN A C 1
ATOM 709 O O . GLN A 1 94 ? 43.479 -7.380 19.226 1.00 52.38 94 GLN A O 1
ATOM 714 N N . THR A 1 95 ? 41.403 -7.880 19.892 1.00 53.50 95 THR A N 1
ATOM 715 C CA . THR A 1 95 ? 41.815 -8.854 20.916 1.00 53.50 95 THR A CA 1
ATOM 716 C C . THR A 1 95 ? 42.021 -10.259 20.338 1.00 53.50 95 THR A C 1
ATOM 718 O O . THR A 1 95 ? 42.892 -10.992 20.806 1.00 53.50 95 THR A O 1
ATOM 721 N N . ARG A 1 96 ? 41.308 -10.640 19.264 1.00 52.16 96 ARG A N 1
ATOM 722 C CA . ARG A 1 96 ? 41.470 -11.970 18.635 1.00 52.16 96 ARG A CA 1
ATOM 723 C C . ARG A 1 96 ? 42.691 -12.087 17.718 1.00 52.16 96 ARG A C 1
ATOM 725 O O . ARG A 1 96 ? 43.196 -13.194 17.567 1.00 52.16 96 ARG A O 1
ATOM 732 N N . LEU A 1 97 ? 43.241 -10.982 17.204 1.00 52.88 97 LEU A N 1
ATOM 733 C CA . LEU A 1 97 ? 44.503 -11.018 16.445 1.00 52.88 97 LEU A CA 1
ATOM 734 C C . LEU A 1 97 ? 45.731 -11.270 17.350 1.00 52.88 97 LEU A C 1
ATOM 736 O O . LEU A 1 97 ? 46.762 -11.743 16.883 1.00 52.88 97 LEU A O 1
ATOM 740 N N . ARG A 1 98 ? 45.621 -11.012 18.664 1.00 48.12 98 ARG A N 1
ATOM 741 C CA . ARG A 1 98 ? 46.707 -11.226 19.643 1.00 48.12 98 ARG A CA 1
ATOM 742 C C . ARG A 1 98 ? 46.755 -12.627 20.260 1.00 48.12 98 ARG A C 1
ATOM 744 O O . ARG A 1 98 ? 47.784 -12.984 20.826 1.00 48.12 98 ARG A O 1
ATOM 751 N N . LEU A 1 99 ? 45.684 -13.419 20.159 1.00 52.16 99 LEU A N 1
ATOM 752 C CA . LEU A 1 99 ? 45.571 -14.731 20.821 1.00 52.16 99 LEU A CA 1
ATOM 753 C C . LEU A 1 99 ? 45.813 -15.938 19.896 1.00 52.16 99 LEU A C 1
ATOM 755 O O . LEU A 1 99 ? 45.834 -17.067 20.371 1.00 52.16 99 LEU A O 1
ATOM 759 N N . MET A 1 100 ? 46.080 -15.713 18.607 1.00 42.25 100 MET A N 1
ATOM 760 C CA . MET A 1 100 ? 46.411 -16.759 17.620 1.00 42.25 100 MET A CA 1
ATOM 761 C C . MET A 1 100 ? 47.903 -16.789 17.227 1.00 42.25 100 MET A C 1
ATOM 763 O O . MET A 1 100 ? 48.270 -17.364 16.210 1.00 42.25 100 MET A O 1
ATOM 767 N N . LEU A 1 101 ? 48.788 -16.195 18.039 1.00 44.66 101 LEU A N 1
ATOM 768 C CA . LEU A 1 101 ? 50.242 -16.144 17.793 1.00 44.66 101 LEU A CA 1
ATOM 769 C C . LEU A 1 101 ? 51.089 -16.760 18.927 1.00 44.66 101 LEU A C 1
ATOM 771 O O . LEU A 1 101 ? 52.222 -16.335 19.148 1.00 44.66 101 LEU A O 1
ATOM 775 N N . LYS A 1 102 ? 50.577 -17.751 19.680 1.00 45.97 102 LYS A N 1
ATOM 776 C CA . LYS A 1 102 ? 51.366 -18.363 20.778 1.00 45.97 102 LYS A CA 1
ATOM 777 C C . LYS A 1 102 ? 51.297 -19.883 20.961 1.00 45.97 102 LYS A C 1
ATOM 779 O O . LYS A 1 102 ? 51.677 -20.390 22.011 1.00 45.97 102 LYS A O 1
ATOM 784 N N . SER A 1 103 ? 50.894 -20.625 19.938 1.00 47.28 103 SER A N 1
ATOM 785 C CA . SER A 1 103 ? 51.105 -22.079 19.819 1.00 47.28 103 SER A CA 1
ATOM 786 C C . SER A 1 103 ? 50.742 -22.436 18.383 1.00 47.28 103 SER A C 1
ATOM 788 O O . SER A 1 103 ? 49.578 -22.382 18.031 1.00 47.28 103 SER A O 1
ATOM 790 N N . ILE A 1 104 ? 51.668 -22.662 17.457 1.00 44.94 104 ILE A N 1
ATOM 791 C CA . ILE A 1 104 ? 52.536 -23.835 17.392 1.00 44.94 104 ILE A CA 1
ATOM 792 C C . ILE A 1 104 ? 53.766 -23.442 16.552 1.00 44.94 104 ILE A C 1
ATOM 794 O O . ILE A 1 104 ? 53.658 -23.143 15.372 1.00 44.94 104 ILE A O 1
ATOM 798 N N . ASN A 1 105 ? 54.927 -23.447 17.205 1.00 38.94 105 ASN A N 1
ATOM 799 C CA . ASN A 1 105 ? 56.197 -23.953 16.685 1.00 38.94 105 ASN A CA 1
ATOM 800 C C . ASN A 1 105 ? 56.763 -23.381 15.353 1.00 38.94 105 ASN A C 1
ATOM 802 O O . ASN A 1 105 ? 56.372 -23.774 14.263 1.00 38.94 105 ASN A O 1
ATOM 806 N N . ARG A 1 106 ? 57.903 -22.684 15.510 1.00 38.56 106 ARG A N 1
ATOM 807 C CA . ARG A 1 106 ? 59.169 -23.018 14.818 1.00 38.56 106 ARG A CA 1
ATOM 808 C C . ARG A 1 106 ? 59.362 -22.467 13.387 1.00 38.56 106 ARG A C 1
ATOM 810 O O . ARG A 1 106 ? 58.938 -23.049 12.401 1.00 38.56 106 ARG A O 1
ATOM 817 N N . PHE A 1 107 ? 60.132 -21.372 13.323 1.00 32.91 107 PHE A N 1
ATOM 818 C CA . PHE A 1 107 ? 61.221 -21.091 12.357 1.00 32.91 107 PHE A CA 1
ATOM 819 C C . PHE A 1 107 ? 61.776 -22.336 11.610 1.00 32.91 107 PHE A C 1
ATOM 821 O O . PHE A 1 107 ? 61.753 -23.401 12.219 1.00 32.91 107 PHE A O 1
ATOM 828 N N . PRO A 1 108 ? 62.470 -22.247 10.444 1.00 42.72 108 PRO A N 1
ATOM 829 C CA . PRO A 1 108 ? 63.041 -21.048 9.809 1.00 42.72 108 PRO A CA 1
ATOM 830 C C . PRO A 1 108 ? 62.933 -20.988 8.254 1.00 42.72 108 PRO A C 1
ATOM 832 O O . PRO A 1 108 ? 62.723 -21.980 7.575 1.00 42.72 108 PRO A O 1
ATOM 835 N N . ASN A 1 109 ? 63.163 -19.789 7.702 1.00 32.28 109 ASN A N 1
ATOM 836 C CA . ASN A 1 109 ? 64.120 -19.492 6.616 1.00 32.28 109 ASN A CA 1
ATOM 837 C C . ASN A 1 109 ? 64.257 -20.513 5.456 1.00 32.28 109 ASN A C 1
ATOM 839 O O . ASN A 1 109 ? 64.826 -21.584 5.655 1.00 32.28 109 ASN A O 1
ATOM 843 N N . LYS A 1 110 ? 63.949 -20.099 4.217 1.00 35.62 110 LYS A N 1
ATOM 844 C CA . LYS A 1 110 ? 64.954 -19.888 3.146 1.00 35.62 110 LYS A CA 1
ATOM 845 C C . LYS A 1 110 ? 64.310 -19.671 1.768 1.00 35.62 110 LYS A C 1
ATOM 847 O O . LYS A 1 110 ? 63.509 -20.478 1.332 1.00 35.62 110 LYS A O 1
ATOM 852 N N . LYS A 1 111 ? 64.782 -18.593 1.123 1.00 39.53 111 LYS A N 1
ATOM 853 C CA . LYS A 1 111 ? 65.253 -18.469 -0.275 1.00 39.53 111 LYS A CA 1
ATOM 854 C C . LYS A 1 111 ? 64.369 -19.044 -1.394 1.00 39.53 111 LYS A C 1
ATOM 856 O O . LYS A 1 111 ? 64.127 -20.237 -1.429 1.00 39.53 111 LYS A O 1
ATOM 861 N N . LEU A 1 112 ? 63.959 -18.155 -2.310 1.00 34.88 112 LEU A N 1
ATOM 862 C CA . LEU A 1 112 ? 64.343 -18.136 -3.738 1.0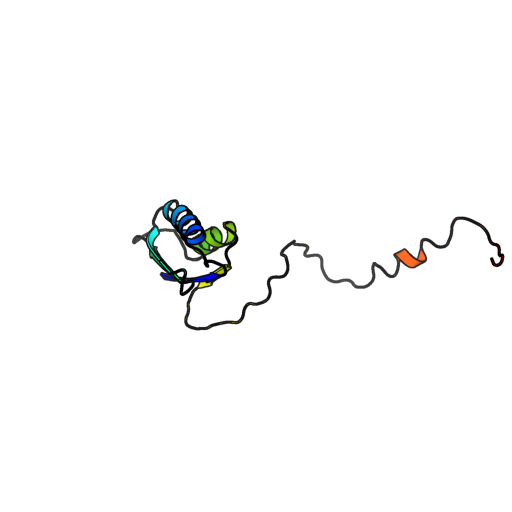0 34.88 112 LEU A CA 1
ATOM 863 C C . LEU A 1 112 ? 64.194 -19.506 -4.416 1.00 34.88 112 LEU A C 1
ATOM 865 O O . LEU A 1 112 ? 64.976 -20.397 -4.097 1.00 34.88 112 LEU A O 1
ATOM 869 N N . TRP A 1 113 ? 63.291 -19.615 -5.394 1.00 42.25 113 TRP A N 1
ATOM 870 C CA . TRP A 1 113 ? 63.574 -19.432 -6.829 1.00 42.25 113 TRP A CA 1
ATOM 871 C C . TRP A 1 113 ? 62.348 -18.812 -7.502 1.00 42.25 113 TRP A C 1
ATOM 873 O O . TRP A 1 113 ? 61.235 -19.026 -6.970 1.00 42.25 113 TRP A O 1
#

InterPro domains:
  IPR006121 Heavy metal-associated domain, HMA [PF00403] (3-63)
  IPR006121 Heavy metal-associated domain, HMA [PS50846] (1-66)
  IPR006121 Heavy metal-associated domain, HMA [cd00371] (2-66)
  IPR036163 Heavy metal-associated domain superfamily [SSF55008] (2-66)

Organism: Faucicola osloensis (NCBI:txid34062)

Radius of gyration: 26.43 Å; chains: 1; bounding box: 83×41×39 Å

Secondary structure (DSSP, 8-state):
-EEEEET--SHHHHHHHHHHHHHSTTEEEEEEETTTTEEEEEEPTT----HHHHHHHHHHTT-EEEE--S---------------------SHHHHSSSSSSSS---------

Foldseek 3Di:
DKKAKAPLQDPVSVVVLVVLQVPDPQKDDWDADNVRSMIDTDGHPPDPDDPVNSQVSSVVVVMHMDGPPPDPDPDPDPDDDDDDDDDDDDDPVVVVVVPPPDDDDDDDDDDDD

pLDDT: mean 71.31, std 21.38, range [32.28, 93.56]